Protein AF-A0A8J4TNP7-F1 (afdb_monomer_lite)

Secondary structure (DSSP, 8-state):
--HHHHHHHHHHHHHHHHTS-GGGPPPPP-TTS--EEEEEEEEE-TTS-EEEEEEEEETT-BHHHHHHHHHHHH-GGGTTTSTT---B--B-TTT--B-S--B-TTT---B-

Sequence (112 aa):
MKPADNYNLLQRIREWNATRLDLFKISEPNKRNEFHGVVRFFFQGDDMKYQAKCLRISNTSTACQLVNTLVDKFHPDLKMLTAGRYALYEYSSSTGEHFNKPMKPEGDRTTI

Structure (mmCIF, N/CA/C/O backbone):
data_AF-A0A8J4TNP7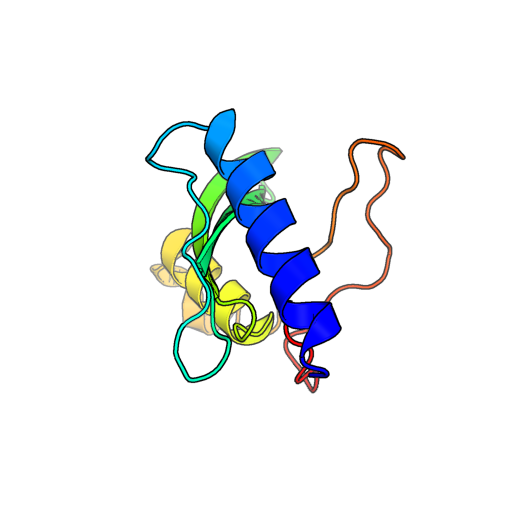-F1
#
_entry.id   AF-A0A8J4TNP7-F1
#
loop_
_atom_site.group_PDB
_atom_site.id
_atom_site.type_symbol
_atom_site.label_atom_id
_atom_site.label_alt_id
_atom_site.label_comp_id
_atom_site.label_asym_id
_atom_site.label_entity_id
_atom_site.label_seq_id
_atom_site.pdbx_PDB_ins_code
_atom_site.Cartn_x
_atom_site.Cartn_y
_atom_site.Cartn_z
_atom_site.occupancy
_atom_site.B_iso_or_equiv
_atom_site.auth_seq_id
_atom_site.auth_comp_id
_atom_site.auth_asym_id
_atom_site.auth_atom_id
_atom_site.pdbx_PDB_model_num
ATOM 1 N N . MET A 1 1 ? -6.442 5.653 21.277 1.00 52.84 1 MET A N 1
ATOM 2 C CA . MET A 1 1 ? -6.832 6.774 20.395 1.00 52.84 1 MET A CA 1
ATOM 3 C C . MET A 1 1 ? -7.992 7.497 21.056 1.00 52.84 1 MET A C 1
ATOM 5 O O . MET A 1 1 ? -8.877 6.810 21.559 1.00 52.84 1 MET A O 1
ATOM 9 N N . LYS A 1 2 ? -7.959 8.830 21.175 1.00 54.50 2 LYS A N 1
ATOM 10 C CA . LYS A 1 2 ? -9.064 9.565 21.810 1.00 54.50 2 LYS A CA 1
ATOM 11 C C . LYS A 1 2 ? -10.265 9.582 20.847 1.00 54.50 2 LYS A C 1
ATOM 13 O O . LYS A 1 2 ? -10.061 9.554 19.635 1.00 54.50 2 LYS A O 1
ATOM 18 N N . PRO A 1 3 ? -11.514 9.637 21.338 1.00 55.94 3 PRO A N 1
ATOM 19 C CA . PRO A 1 3 ? -12.708 9.597 20.484 1.00 55.94 3 PRO A CA 1
ATOM 20 C C . PRO A 1 3 ? -12.764 10.714 19.424 1.00 55.94 3 PRO A C 1
ATOM 22 O O . PRO A 1 3 ? -13.265 10.482 18.326 1.00 55.94 3 PRO A O 1
ATOM 25 N N . ALA A 1 4 ? -12.189 11.890 19.700 1.00 59.59 4 ALA A N 1
ATOM 26 C CA . ALA A 1 4 ? -12.089 12.991 18.735 1.00 59.59 4 ALA A CA 1
ATOM 27 C C . ALA A 1 4 ? -11.155 12.679 17.545 1.00 59.59 4 ALA A C 1
ATOM 29 O O . ALA A 1 4 ? -11.432 13.090 16.417 1.00 59.59 4 ALA A O 1
ATOM 30 N N . ASP A 1 5 ? -10.095 11.896 17.769 1.00 66.06 5 ASP A N 1
ATOM 31 C CA . ASP A 1 5 ? -9.136 11.518 16.724 1.00 66.06 5 ASP A CA 1
ATOM 32 C C . ASP A 1 5 ? -9.792 10.584 15.688 1.00 66.06 5 ASP A C 1
ATOM 34 O O . ASP A 1 5 ? -9.460 10.618 14.503 1.00 66.06 5 ASP A O 1
ATOM 38 N N . ASN A 1 6 ? -10.763 9.769 16.121 1.00 71.62 6 ASN A N 1
ATOM 39 C CA . ASN A 1 6 ? -11.482 8.832 15.255 1.00 71.62 6 ASN A CA 1
ATOM 40 C C . ASN A 1 6 ? -12.440 9.542 14.288 1.00 71.62 6 ASN A C 1
ATOM 42 O O . ASN A 1 6 ? -12.536 9.169 13.120 1.00 71.62 6 ASN A O 1
ATOM 46 N N . TYR A 1 7 ? -13.114 10.601 14.746 1.00 74.12 7 TYR A N 1
ATOM 47 C CA . TYR A 1 7 ? -13.984 11.401 13.881 1.00 74.12 7 TYR A CA 1
ATOM 48 C C . TYR A 1 7 ? -13.180 12.098 12.774 1.00 74.12 7 TYR A C 1
ATOM 50 O O . TYR A 1 7 ? -13.564 12.058 11.606 1.00 74.12 7 TYR A O 1
ATOM 58 N N . ASN A 1 8 ? -12.020 12.662 13.128 1.00 87.19 8 ASN A N 1
ATOM 59 C CA . ASN A 1 8 ? -11.124 13.301 12.166 1.00 87.19 8 ASN A CA 1
ATOM 60 C C . ASN A 1 8 ? -10.607 12.301 11.112 1.00 87.19 8 ASN A C 1
ATOM 62 O O . ASN A 1 8 ? -10.621 12.600 9.918 1.00 87.19 8 ASN A O 1
ATOM 66 N N . LEU A 1 9 ? -10.223 11.089 11.533 1.00 87.50 9 LEU A N 1
ATOM 67 C CA . LEU A 1 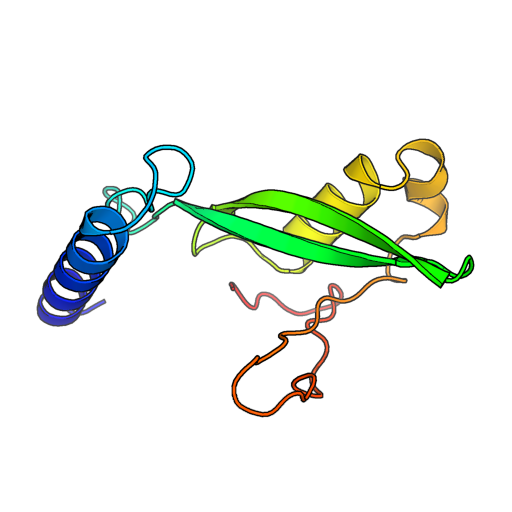9 ? -9.793 10.021 10.625 1.00 87.50 9 LEU A CA 1
ATOM 68 C C . LEU A 1 9 ? -10.903 9.609 9.646 1.00 87.50 9 LEU A C 1
ATOM 70 O O . LEU A 1 9 ? -10.664 9.545 8.441 1.00 87.50 9 LEU A O 1
ATOM 74 N N . LEU A 1 10 ? -12.115 9.349 10.144 1.00 90.50 10 LEU A N 1
ATOM 75 C CA . LEU A 1 10 ? -13.254 8.952 9.310 1.00 90.50 10 LEU A CA 1
ATOM 76 C C . LEU A 1 10 ? -13.599 10.019 8.272 1.00 90.50 10 LEU A C 1
ATOM 78 O O . LEU A 1 10 ? -13.832 9.693 7.107 1.00 90.50 10 LEU A O 1
ATOM 82 N N . GLN A 1 11 ? -13.599 11.289 8.677 1.00 92.19 11 GLN A N 1
ATOM 83 C CA . GLN A 1 11 ? -13.841 12.400 7.765 1.00 92.19 11 GLN A CA 1
ATOM 84 C C . GLN A 1 11 ? -12.780 12.445 6.657 1.00 92.19 11 GLN A C 1
ATOM 86 O O . GLN A 1 11 ? -13.135 12.465 5.479 1.00 92.19 11 GLN A O 1
ATOM 91 N N . ARG A 1 12 ? -11.493 12.343 7.010 1.00 91.44 12 ARG A N 1
ATOM 92 C CA . ARG A 1 12 ? -10.391 12.301 6.034 1.00 91.44 12 ARG A CA 1
ATOM 93 C C . ARG A 1 12 ? -10.503 11.125 5.067 1.00 91.44 12 ARG A C 1
ATOM 95 O O . ARG A 1 12 ? -10.274 11.293 3.874 1.00 91.44 12 ARG A O 1
ATOM 102 N N . ILE A 1 13 ? -10.873 9.940 5.557 1.00 93.12 13 ILE A N 1
ATOM 103 C CA . ILE A 1 13 ? -11.084 8.755 4.710 1.00 93.12 13 ILE A CA 1
ATOM 104 C C . ILE A 1 13 ? -12.229 8.997 3.722 1.00 93.12 13 ILE A C 1
ATOM 106 O O . ILE A 1 13 ? -12.104 8.654 2.546 1.00 93.12 13 ILE A O 1
ATOM 110 N N . ARG A 1 14 ? -13.334 9.608 4.163 1.00 92.94 14 ARG A N 1
ATOM 111 C CA . ARG A 1 14 ? -14.476 9.922 3.292 1.00 92.94 14 ARG A CA 1
ATOM 112 C C . ARG A 1 14 ? -14.122 10.959 2.235 1.00 92.94 14 ARG A C 1
ATOM 114 O O . ARG A 1 14 ? -14.402 10.732 1.062 1.00 92.94 14 ARG A O 1
ATOM 121 N N . GLU A 1 15 ? -13.471 12.046 2.634 1.00 93.50 15 GLU A N 1
ATOM 122 C CA . GLU A 1 15 ? -12.989 13.091 1.724 1.00 93.50 15 GLU A CA 1
ATOM 123 C C . GLU A 1 15 ? -11.992 12.531 0.707 1.00 93.50 15 GLU A C 1
ATOM 125 O O . GLU A 1 15 ? -12.075 12.841 -0.483 1.00 93.50 15 GLU A O 1
ATOM 130 N N . TRP A 1 16 ? -11.091 11.644 1.146 1.00 91.12 16 TRP A N 1
ATOM 131 C CA . TRP A 1 16 ? -10.217 10.914 0.239 1.00 91.12 16 TRP A CA 1
ATOM 132 C C . TRP A 1 16 ? -11.056 10.108 -0.756 1.00 91.12 16 TRP A C 1
ATOM 134 O O . TRP A 1 16 ? -11.037 10.381 -1.954 1.00 91.12 16 TRP A O 1
ATOM 144 N N . ASN A 1 17 ? -11.864 9.170 -0.271 1.00 93.81 17 ASN A N 1
ATOM 145 C CA . ASN A 1 17 ? -12.638 8.252 -1.103 1.00 93.81 17 ASN A CA 1
ATOM 146 C C . ASN A 1 17 ? -13.619 8.939 -2.065 1.00 93.81 17 ASN A C 1
ATOM 148 O O . ASN A 1 17 ? -13.926 8.357 -3.102 1.00 93.81 17 ASN A O 1
ATOM 152 N N . ALA A 1 18 ? -14.091 10.151 -1.759 1.00 94.25 18 ALA A N 1
ATOM 153 C CA . ALA A 1 18 ? -15.025 10.896 -2.600 1.00 94.25 18 ALA A CA 1
ATOM 154 C C . ALA A 1 18 ? -14.460 11.250 -3.986 1.00 94.25 18 ALA A C 1
ATOM 156 O O . ALA A 1 18 ? -15.229 11.388 -4.933 1.00 94.25 18 ALA A O 1
ATOM 157 N N . THR A 1 19 ? -13.136 11.379 -4.129 1.00 90.06 19 THR A N 1
ATOM 158 C CA . THR A 1 19 ? -12.510 11.770 -5.408 1.00 90.06 19 THR A CA 1
ATOM 159 C C . THR A 1 19 ? -11.618 10.680 -6.014 1.00 90.06 19 THR A C 1
ATOM 161 O O . THR A 1 19 ? -10.828 10.969 -6.915 1.00 90.06 19 THR A O 1
ATOM 164 N N . ARG A 1 20 ? -11.662 9.442 -5.499 1.00 87.94 20 ARG A N 1
ATOM 165 C CA . ARG A 1 20 ? -10.816 8.332 -5.974 1.00 87.94 20 ARG A CA 1
ATOM 166 C C . ARG A 1 20 ? -11.673 7.182 -6.489 1.00 87.94 20 ARG A C 1
ATOM 168 O O . ARG A 1 20 ? -12.790 6.968 -6.031 1.00 87.94 20 ARG A O 1
ATOM 175 N N . LEU A 1 21 ? -11.117 6.433 -7.440 1.00 88.69 21 LEU A N 1
ATOM 176 C CA . LEU A 1 21 ? -11.745 5.225 -7.974 1.00 88.69 21 LEU A CA 1
ATOM 177 C C . LEU A 1 21 ? -11.993 4.208 -6.856 1.00 88.69 21 LEU A C 1
ATOM 179 O O . LEU A 1 21 ? -11.178 4.084 -5.939 1.00 88.69 21 LEU A O 1
ATOM 183 N N . ASP A 1 22 ? -13.058 3.417 -6.993 1.00 86.12 22 ASP A N 1
ATOM 184 C CA . ASP A 1 22 ? -13.440 2.386 -6.019 1.00 86.12 22 ASP A CA 1
ATOM 185 C C . ASP A 1 22 ? -12.294 1.429 -5.675 1.00 86.12 22 ASP A C 1
ATOM 187 O O . ASP A 1 22 ? -12.106 1.064 -4.515 1.00 86.12 22 ASP A O 1
ATOM 191 N N . LEU A 1 23 ? -11.464 1.101 -6.670 1.00 88.31 23 LEU A N 1
ATOM 192 C CA . LEU A 1 23 ? -10.291 0.241 -6.516 1.00 88.31 23 LEU A CA 1
ATOM 193 C C . LEU A 1 23 ? -9.264 0.779 -5.497 1.00 88.31 23 LEU A C 1
ATOM 195 O O . LEU A 1 23 ? -8.548 -0.003 -4.873 1.00 88.31 23 LEU A O 1
ATOM 199 N N . PHE A 1 24 ? -9.192 2.100 -5.313 1.00 89.69 24 PHE A N 1
ATOM 200 C CA . PHE A 1 24 ? -8.232 2.772 -4.429 1.00 89.69 24 PHE A CA 1
ATOM 201 C C . PHE A 1 24 ? -8.861 3.297 -3.135 1.00 89.69 24 PHE A C 1
ATOM 203 O O . PHE A 1 24 ? -8.202 4.021 -2.385 1.00 89.69 24 PHE A O 1
ATOM 210 N N . LYS A 1 25 ? -10.116 2.931 -2.847 1.00 91.94 25 LYS A N 1
ATOM 211 C CA . LYS A 1 25 ? -10.788 3.352 -1.616 1.00 91.94 25 LYS A CA 1
ATOM 212 C C . LYS A 1 25 ? -10.088 2.804 -0.376 1.00 91.94 25 LYS A C 1
ATOM 214 O O . LYS A 1 25 ? -9.773 1.611 -0.280 1.00 91.94 25 LYS A O 1
ATOM 219 N N . ILE A 1 26 ? -9.894 3.676 0.604 1.00 94.88 26 ILE A N 1
ATOM 220 C CA . ILE A 1 26 ? -9.467 3.309 1.952 1.00 94.88 26 ILE A CA 1
ATOM 221 C C . ILE A 1 26 ? -10.694 2.764 2.692 1.00 94.88 26 ILE A C 1
ATOM 223 O O . ILE A 1 26 ? -11.772 3.350 2.611 1.00 94.88 26 ILE A O 1
ATOM 227 N N . SER A 1 27 ? -10.571 1.618 3.364 1.00 94.50 27 SER A N 1
ATOM 228 C CA . SER A 1 27 ? -11.689 1.074 4.144 1.00 94.50 27 SER A CA 1
ATOM 229 C C . SER A 1 27 ? -11.943 1.933 5.379 1.00 94.50 27 SER A C 1
ATOM 231 O O . SER A 1 27 ? -11.016 2.532 5.917 1.00 94.50 27 SER A O 1
ATOM 233 N N . GLU A 1 28 ? -13.174 1.952 5.882 1.00 92.00 28 GLU A N 1
ATOM 234 C CA . GLU A 1 28 ? -13.406 2.506 7.216 1.00 92.00 28 GLU A CA 1
ATOM 235 C C . GLU A 1 28 ? -12.678 1.648 8.280 1.00 92.00 28 GLU A C 1
ATOM 237 O O . GLU A 1 28 ? -12.481 0.442 8.061 1.00 92.00 28 GLU A O 1
ATOM 242 N N . PRO A 1 29 ? -12.236 2.242 9.405 1.00 92.06 29 PRO A N 1
ATOM 243 C CA . PRO A 1 29 ? -11.620 1.500 10.497 1.00 92.06 29 PRO A CA 1
ATOM 244 C C . PRO A 1 29 ? -12.587 0.478 11.102 1.00 92.06 29 PRO A C 1
ATOM 246 O O . PRO A 1 29 ? -13.754 0.772 11.360 1.00 92.06 29 PRO A O 1
ATOM 249 N N . ASN A 1 30 ? -12.097 -0.732 11.360 1.00 89.50 30 ASN A N 1
ATOM 250 C CA . ASN A 1 30 ? -12.861 -1.779 12.035 1.00 89.50 30 ASN A CA 1
ATOM 251 C C . ASN A 1 30 ? -12.896 -1.566 13.569 1.00 89.50 30 ASN A C 1
ATOM 253 O O . ASN A 1 30 ? -12.367 -0.592 14.101 1.00 89.50 30 ASN A O 1
ATOM 257 N N . LYS A 1 31 ? -13.464 -2.521 14.322 1.00 87.62 31 LYS A N 1
ATOM 258 C CA . LYS A 1 31 ? -13.535 -2.464 15.801 1.00 87.62 31 LYS A CA 1
ATOM 259 C C . LYS A 1 31 ? -12.169 -2.377 16.502 1.00 87.62 31 LYS A C 1
ATOM 261 O O . LYS A 1 31 ? -12.106 -1.950 17.649 1.00 87.62 31 LYS A O 1
ATOM 266 N N . ARG A 1 32 ? -11.090 -2.794 15.835 1.00 86.69 32 ARG A N 1
ATOM 267 C CA . ARG A 1 32 ? -9.699 -2.716 16.312 1.00 86.69 32 ARG A CA 1
ATOM 268 C C . ARG A 1 32 ? -8.994 -1.443 15.830 1.00 86.69 32 ARG A C 1
ATOM 270 O O . ARG A 1 32 ? -7.795 -1.310 16.042 1.00 86.69 32 ARG A O 1
ATOM 277 N N . ASN A 1 33 ? -9.729 -0.519 15.203 1.00 87.50 33 ASN A N 1
ATOM 278 C CA . ASN A 1 33 ? -9.205 0.685 14.565 1.00 87.50 33 ASN A CA 1
ATOM 279 C C . ASN A 1 33 ? -8.211 0.382 13.425 1.00 87.50 33 ASN A C 1
ATOM 281 O O . ASN A 1 33 ? -7.304 1.169 13.161 1.00 87.50 33 ASN A O 1
ATOM 285 N N . GLU A 1 34 ? -8.380 -0.770 12.766 1.00 91.06 34 GLU A N 1
ATOM 286 C CA . GLU A 1 34 ? -7.615 -1.137 11.574 1.00 91.06 34 GLU A CA 1
ATOM 287 C C . GLU A 1 34 ? -8.376 -0.745 10.310 1.00 91.06 34 GLU A C 1
ATOM 289 O O . GLU A 1 34 ? -9.541 -1.116 10.133 1.00 91.06 34 GLU A O 1
ATOM 294 N N . PHE A 1 35 ? -7.701 -0.042 9.410 1.00 93.44 35 PHE A N 1
ATOM 295 C CA . PHE A 1 35 ? -8.186 0.319 8.086 1.00 93.44 35 PHE A CA 1
ATOM 296 C C . PHE A 1 35 ? -7.167 -0.084 7.025 1.00 93.44 35 PHE A C 1
ATOM 298 O O . PHE A 1 35 ? -5.970 -0.177 7.287 1.00 93.44 35 PHE A O 1
ATOM 305 N N . HIS A 1 36 ? -7.653 -0.316 5.807 1.00 95.00 36 HIS A N 1
ATOM 306 C CA . HIS A 1 36 ? -6.835 -0.788 4.700 1.00 95.00 36 HIS A CA 1
ATOM 307 C C . HIS A 1 36 ? -6.854 0.204 3.548 1.00 95.00 36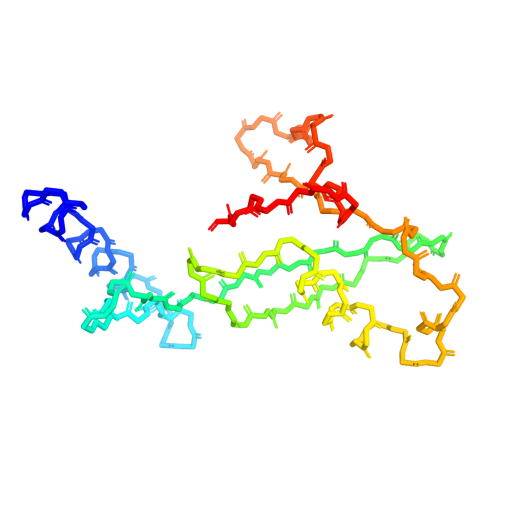 HIS A C 1
ATOM 309 O O . HIS A 1 36 ? -7.924 0.648 3.134 1.00 95.00 36 HIS A O 1
ATOM 315 N N . GLY A 1 37 ? -5.689 0.488 2.981 1.00 94.25 37 GLY A N 1
ATOM 316 C CA . GLY A 1 37 ? -5.517 1.323 1.794 1.00 94.25 37 GLY A CA 1
ATOM 317 C C . GLY A 1 37 ? -4.704 0.605 0.724 1.00 94.25 37 GLY A C 1
ATOM 318 O O . GLY A 1 37 ? -4.109 -0.438 0.983 1.00 94.25 37 GLY A O 1
ATOM 319 N N . VAL A 1 38 ? -4.687 1.151 -0.492 1.00 93.38 38 VAL A N 1
ATOM 320 C CA . VAL A 1 38 ? -3.798 0.675 -1.559 1.00 93.38 38 VAL A CA 1
ATOM 321 C C . VAL A 1 38 ? -2.621 1.630 -1.675 1.00 93.38 38 VAL A C 1
ATOM 323 O O . VAL A 1 38 ? -2.819 2.822 -1.888 1.00 93.38 38 VAL A O 1
ATOM 326 N N . VAL A 1 39 ? -1.407 1.096 -1.581 1.00 91.38 39 VAL A N 1
ATOM 327 C CA . VAL A 1 39 ? -0.165 1.849 -1.771 1.00 91.38 39 VAL A CA 1
ATOM 328 C C . VAL A 1 39 ? 0.576 1.295 -2.975 1.00 91.38 39 VAL A C 1
ATOM 330 O O . VAL A 1 39 ? 0.639 0.080 -3.183 1.00 91.38 39 VAL A O 1
ATOM 333 N N . ARG A 1 40 ? 1.117 2.199 -3.794 1.00 90.88 40 ARG A N 1
ATOM 334 C CA . ARG A 1 40 ? 1.947 1.861 -4.947 1.00 90.88 40 ARG A CA 1
ATOM 335 C C . ARG A 1 40 ? 3.415 1.918 -4.539 1.00 90.88 40 ARG A C 1
ATOM 337 O O . ARG A 1 40 ? 3.906 2.972 -4.155 1.00 90.88 40 ARG A O 1
ATOM 344 N N . PHE A 1 41 ? 4.095 0.790 -4.673 1.00 90.25 41 PHE A N 1
ATOM 345 C CA . PHE A 1 41 ? 5.526 0.646 -4.450 1.00 90.25 41 PHE A CA 1
ATOM 346 C C . PHE A 1 41 ? 6.254 0.666 -5.782 1.00 90.25 41 PHE A C 1
ATOM 348 O O . PHE A 1 41 ? 5.794 0.049 -6.746 1.00 90.25 41 PHE A O 1
ATOM 355 N N . PHE A 1 42 ? 7.393 1.344 -5.809 1.00 88.25 42 PHE A N 1
ATOM 356 C CA . PHE A 1 42 ? 8.289 1.393 -6.953 1.00 88.25 42 PHE A CA 1
ATOM 357 C C . PHE A 1 42 ? 9.586 0.684 -6.587 1.00 88.25 42 PHE A C 1
ATOM 359 O O . PHE A 1 42 ? 10.137 0.906 -5.511 1.00 88.25 42 PHE A O 1
ATOM 366 N N . PHE A 1 43 ? 10.052 -0.175 -7.481 1.00 85.94 43 PHE A N 1
ATOM 367 C CA . PHE A 1 43 ? 11.325 -0.864 -7.373 1.00 85.94 43 PHE A CA 1
ATOM 368 C C . PHE A 1 43 ? 12.177 -0.503 -8.586 1.00 85.94 43 PHE A C 1
ATOM 370 O O . PHE A 1 43 ? 11.715 -0.643 -9.720 1.00 85.94 43 PHE A O 1
ATOM 377 N N . GLN A 1 44 ? 13.395 -0.030 -8.335 1.00 81.62 44 GLN A N 1
ATOM 378 C CA . GLN A 1 44 ? 14.405 0.195 -9.360 1.00 81.62 44 GLN A CA 1
ATOM 379 C C . GLN A 1 44 ? 15.396 -0.964 -9.298 1.00 81.62 44 GLN A C 1
ATOM 381 O O . GLN A 1 44 ? 16.103 -1.114 -8.303 1.00 81.62 44 GLN A O 1
ATOM 386 N N . GLY A 1 45 ? 15.389 -1.802 -10.333 1.00 76.75 45 GLY A N 1
ATOM 387 C CA . GLY A 1 45 ? 16.351 -2.890 -10.469 1.00 76.75 45 GLY A CA 1
ATOM 388 C C . GLY A 1 45 ? 17.683 -2.414 -11.047 1.00 76.75 45 GLY A C 1
ATOM 389 O O . GLY A 1 45 ? 17.779 -1.322 -11.613 1.00 76.75 45 GLY A O 1
ATOM 390 N N . ASP A 1 46 ? 18.694 -3.279 -10.962 1.00 73.62 46 ASP A N 1
ATOM 391 C CA . ASP A 1 46 ? 20.037 -3.035 -11.515 1.00 73.62 46 ASP A CA 1
ATOM 392 C C . ASP A 1 46 ? 20.032 -2.865 -13.047 1.00 73.62 46 ASP A C 1
ATOM 394 O O . ASP A 1 46 ? 20.960 -2.308 -13.627 1.00 73.62 46 ASP A O 1
ATOM 398 N N . ASP A 1 47 ? 18.967 -3.311 -13.718 1.00 77.00 47 ASP A N 1
ATOM 399 C CA . ASP A 1 47 ? 18.764 -3.182 -15.162 1.00 77.00 47 ASP A CA 1
ATOM 400 C C . ASP A 1 47 ? 18.184 -1.820 -15.589 1.00 77.00 47 ASP A C 1
ATOM 402 O O . ASP A 1 47 ? 17.737 -1.671 -16.728 1.00 77.00 47 ASP A O 1
ATOM 406 N N . MET A 1 48 ? 18.169 -0.833 -14.683 1.00 72.44 48 MET A N 1
ATOM 407 C CA . MET A 1 48 ? 17.589 0.504 -14.873 1.00 72.44 48 MET A CA 1
ATOM 408 C C . MET A 1 48 ? 16.086 0.501 -15.190 1.00 72.44 48 MET A C 1
ATOM 410 O O . MET A 1 48 ? 15.531 1.535 -15.574 1.00 72.44 48 MET A O 1
ATOM 414 N N . LYS A 1 49 ? 15.389 -0.630 -15.006 1.00 80.06 49 LYS A N 1
ATOM 415 C CA . LYS A 1 49 ? 13.936 -0.689 -15.161 1.00 80.06 49 LYS A CA 1
ATOM 416 C C . LYS A 1 49 ? 13.241 -0.397 -13.842 1.00 80.06 49 LYS A C 1
ATOM 418 O O . LYS A 1 49 ? 13.601 -0.904 -12.779 1.00 80.06 49 LYS A O 1
ATOM 423 N N . TYR A 1 50 ? 12.169 0.378 -13.952 1.00 83.12 50 TYR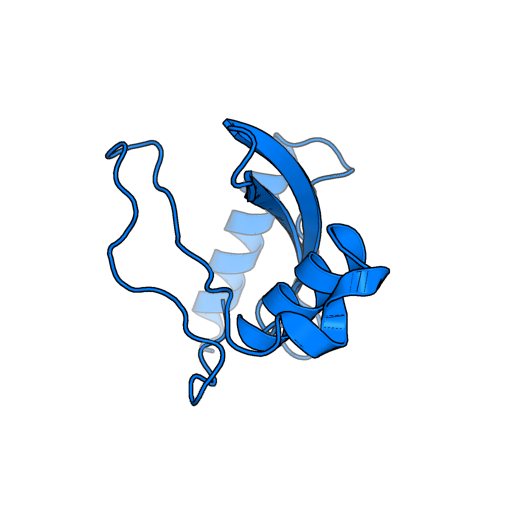 A N 1
ATOM 424 C CA . TYR A 1 50 ? 11.241 0.612 -12.860 1.00 83.12 50 TYR A CA 1
ATOM 425 C C . TYR A 1 50 ? 10.082 -0.366 -12.955 1.00 83.12 50 TYR A C 1
ATOM 427 O O . TYR A 1 50 ? 9.399 -0.452 -13.976 1.00 83.12 50 TYR A O 1
ATOM 435 N N . GLN A 1 51 ? 9.829 -1.075 -11.864 1.00 87.06 51 GLN A N 1
ATOM 436 C CA . GLN A 1 51 ? 8.634 -1.885 -11.715 1.00 87.06 51 GLN A CA 1
ATOM 437 C C . GLN A 1 51 ? 7.760 -1.294 -10.613 1.00 87.06 51 GLN A C 1
ATOM 439 O O . GLN A 1 51 ? 8.246 -0.932 -9.543 1.00 87.06 51 GLN A O 1
ATOM 444 N N . ALA A 1 52 ? 6.455 -1.207 -10.864 1.00 89.94 52 ALA A N 1
ATOM 445 C CA . ALA A 1 52 ? 5.494 -0.717 -9.887 1.00 89.94 52 ALA A CA 1
ATOM 446 C C . ALA A 1 52 ? 4.531 -1.833 -9.481 1.00 89.94 52 ALA A C 1
ATOM 448 O O . ALA A 1 52 ? 3.981 -2.528 -10.336 1.00 89.94 52 ALA A O 1
ATOM 449 N N . LYS A 1 53 ? 4.289 -1.989 -8.177 1.00 89.50 53 LYS A N 1
ATOM 450 C CA . LYS A 1 53 ? 3.268 -2.906 -7.655 1.00 89.50 53 LYS A CA 1
ATOM 451 C C . LYS A 1 53 ? 2.396 -2.204 -6.632 1.00 89.50 53 LYS A C 1
ATOM 453 O O . LYS A 1 53 ? 2.884 -1.530 -5.732 1.00 89.50 53 LYS A O 1
ATOM 458 N N . CYS A 1 54 ? 1.090 -2.387 -6.770 1.00 91.81 54 CYS A N 1
ATOM 459 C CA . CYS A 1 54 ? 0.123 -1.933 -5.784 1.00 91.81 54 CYS A CA 1
ATOM 460 C C . CYS A 1 54 ? -0.112 -3.046 -4.760 1.00 91.81 54 CYS A C 1
ATOM 462 O O . CYS A 1 54 ? -0.400 -4.183 -5.142 1.00 91.81 54 CYS A O 1
ATOM 464 N N . LEU A 1 55 ? -0.021 -2.720 -3.474 1.00 93.00 55 LEU A N 1
ATOM 465 C CA . LEU A 1 55 ? -0.411 -3.608 -2.383 1.00 93.00 55 LEU A CA 1
ATOM 466 C C . LEU A 1 55 ? -1.549 -2.986 -1.594 1.00 93.00 55 LEU A C 1
ATOM 468 O O . LEU A 1 55 ? -1.538 -1.786 -1.321 1.00 93.00 55 LEU A O 1
ATOM 472 N N . ARG A 1 56 ? -2.509 -3.821 -1.196 1.00 93.81 56 ARG A N 1
ATOM 473 C CA . ARG A 1 56 ? -3.466 -3.453 -0.160 1.00 93.81 56 ARG A CA 1
ATOM 474 C C . ARG A 1 56 ? -2.841 -3.748 1.197 1.00 93.81 56 ARG A C 1
ATOM 476 O O . ARG A 1 56 ? -2.455 -4.886 1.446 1.00 93.81 56 ARG A O 1
ATOM 483 N N . ILE A 1 57 ? -2.715 -2.724 2.030 1.00 94.00 57 ILE A N 1
ATOM 484 C CA . ILE A 1 57 ? -1.993 -2.770 3.305 1.00 94.00 57 ILE A CA 1
ATOM 485 C C . ILE A 1 57 ? -2.876 -2.224 4.422 1.00 94.00 57 ILE A C 1
ATOM 487 O O . ILE A 1 57 ? -3.791 -1.444 4.151 1.00 94.00 57 ILE A O 1
ATOM 491 N N . SER A 1 58 ? -2.608 -2.642 5.656 1.00 93.88 58 SER A N 1
ATOM 492 C CA . SER A 1 58 ? -3.254 -2.114 6.859 1.00 93.88 58 SER A CA 1
ATOM 493 C C . SER A 1 58 ? -2.414 -0.981 7.447 1.00 93.88 58 SER A C 1
ATOM 495 O O . SER A 1 58 ? -1.191 -1.001 7.322 1.00 93.88 58 SER A O 1
ATOM 497 N N . ASN A 1 59 ? -3.038 -0.073 8.195 1.00 89.81 59 ASN A N 1
ATOM 498 C CA . ASN A 1 59 ? -2.334 0.851 9.097 1.00 89.81 59 ASN A CA 1
ATOM 499 C C . ASN A 1 59 ? -1.659 0.154 10.293 1.00 89.81 59 ASN A C 1
ATOM 501 O O . ASN A 1 59 ? -1.234 0.823 11.225 1.00 89.81 59 ASN A O 1
ATOM 505 N N . THR A 1 60 ? -1.680 -1.181 10.338 1.00 89.69 60 THR A N 1
ATOM 506 C CA . THR A 1 60 ? -0.946 -2.039 11.281 1.00 89.69 60 THR A CA 1
ATOM 507 C C . THR A 1 60 ? 0.118 -2.896 10.592 1.00 89.69 60 THR A C 1
ATOM 509 O O . THR A 1 60 ? 0.817 -3.659 11.258 1.00 89.69 60 THR A O 1
ATOM 512 N N . SER A 1 61 ? 0.259 -2.788 9.265 1.00 89.31 61 SER A N 1
ATOM 513 C CA . SER A 1 61 ? 1.290 -3.501 8.514 1.00 89.31 61 SER A CA 1
ATOM 514 C C . SER A 1 61 ? 2.679 -2.974 8.874 1.00 89.31 61 SER A C 1
ATOM 516 O O . SER A 1 61 ? 2.864 -1.783 9.099 1.00 89.31 61 SER A O 1
ATOM 518 N N . THR A 1 62 ? 3.674 -3.857 8.923 1.00 87.19 62 THR A N 1
ATOM 519 C CA . THR A 1 62 ? 5.065 -3.452 9.181 1.00 87.19 62 THR A CA 1
ATOM 520 C C . THR A 1 62 ? 5.864 -3.377 7.889 1.00 87.19 62 THR A C 1
ATOM 522 O O . THR A 1 62 ? 5.596 -4.112 6.933 1.00 87.19 62 THR A O 1
ATOM 525 N N . ALA A 1 63 ? 6.908 -2.545 7.873 1.00 85.69 63 ALA A N 1
ATOM 526 C CA . ALA A 1 63 ? 7.828 -2.475 6.738 1.00 85.69 63 ALA A CA 1
ATOM 527 C C . ALA A 1 63 ? 8.412 -3.856 6.385 1.00 85.69 63 ALA A C 1
ATOM 529 O O . ALA A 1 63 ? 8.475 -4.218 5.214 1.00 85.69 63 ALA A O 1
ATOM 530 N N . CYS A 1 64 ? 8.743 -4.676 7.389 1.00 83.62 64 CYS A N 1
ATOM 531 C CA . CYS A 1 64 ? 9.234 -6.041 7.186 1.00 83.62 64 CYS A CA 1
ATOM 532 C C . CYS A 1 64 ? 8.215 -6.937 6.454 1.00 83.62 64 CYS A C 1
ATOM 534 O O . CYS A 1 64 ? 8.562 -7.605 5.478 1.00 83.62 64 CYS A O 1
ATOM 536 N N . GLN A 1 65 ? 6.939 -6.913 6.863 1.00 87.31 65 GLN A N 1
ATOM 537 C CA . GLN A 1 65 ? 5.876 -7.668 6.181 1.00 87.31 65 GLN A CA 1
ATOM 538 C C . GLN A 1 65 ? 5.718 -7.234 4.721 1.00 87.31 65 GLN A C 1
ATOM 540 O O . GLN A 1 65 ? 5.561 -8.076 3.831 1.00 87.31 65 GLN A O 1
ATOM 545 N N . LEU A 1 66 ? 5.779 -5.926 4.468 1.00 89.38 66 LEU A N 1
ATOM 546 C CA . LEU A 1 66 ? 5.657 -5.385 3.122 1.00 89.38 66 LEU A CA 1
ATOM 547 C C . LEU A 1 66 ? 6.847 -5.731 2.240 1.00 89.38 66 LEU A C 1
ATOM 549 O O . LEU A 1 66 ? 6.634 -6.181 1.119 1.00 89.38 66 LEU A O 1
ATOM 553 N N . VAL A 1 67 ? 8.076 -5.575 2.739 1.00 87.31 67 VAL A N 1
ATOM 554 C CA . VAL A 1 67 ? 9.293 -5.950 2.009 1.00 87.31 67 VAL A CA 1
ATOM 555 C C . VAL A 1 67 ? 9.222 -7.418 1.605 1.00 87.31 67 VAL A C 1
ATOM 557 O O . VAL A 1 67 ? 9.363 -7.718 0.424 1.00 87.31 67 VAL A O 1
ATOM 560 N N . ASN A 1 68 ? 8.897 -8.320 2.533 1.00 85.62 68 ASN A N 1
ATOM 561 C CA . ASN A 1 68 ? 8.768 -9.748 2.224 1.00 85.62 68 ASN A CA 1
ATOM 562 C C . ASN A 1 68 ? 7.702 -10.013 1.148 1.00 85.62 68 ASN A C 1
ATOM 564 O O . ASN A 1 68 ? 7.938 -10.770 0.209 1.00 85.62 68 ASN A O 1
ATOM 568 N N . THR A 1 69 ? 6.553 -9.337 1.235 1.00 89.38 69 THR A N 1
ATOM 569 C CA . THR A 1 69 ? 5.476 -9.463 0.240 1.00 89.38 69 THR A CA 1
ATOM 570 C C . THR A 1 69 ? 5.887 -8.920 -1.134 1.00 89.38 69 THR A C 1
ATOM 572 O O . THR A 1 69 ? 5.507 -9.474 -2.166 1.00 89.38 69 THR A O 1
ATOM 575 N N . LEU A 1 70 ? 6.639 -7.817 -1.174 1.00 88.75 70 LEU A N 1
ATOM 576 C CA . LEU A 1 70 ? 7.129 -7.215 -2.413 1.00 88.75 70 LEU A CA 1
ATOM 577 C C . LEU A 1 70 ? 8.200 -8.094 -3.057 1.00 88.75 70 LEU A C 1
ATOM 579 O O . LEU A 1 70 ? 8.109 -8.335 -4.258 1.00 88.75 70 LEU A O 1
ATOM 583 N N . VAL A 1 71 ? 9.143 -8.626 -2.276 1.00 85.88 71 VAL A N 1
ATOM 584 C CA . VAL A 1 71 ? 10.155 -9.587 -2.744 1.00 85.88 71 VAL A CA 1
ATOM 585 C C . VAL A 1 71 ? 9.485 -10.795 -3.384 1.00 85.88 71 VAL A C 1
ATOM 587 O O . VAL A 1 71 ? 9.798 -11.110 -4.526 1.00 85.88 71 VAL A 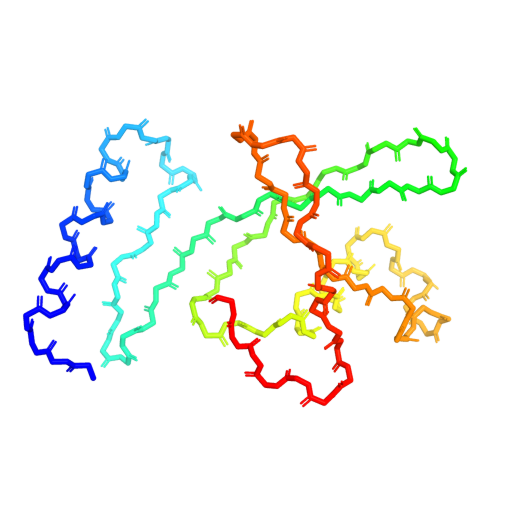O 1
ATOM 590 N N . ASP A 1 72 ? 8.487 -11.390 -2.725 1.00 84.56 72 ASP A N 1
ATOM 591 C CA . ASP A 1 72 ? 7.737 -12.526 -3.278 1.00 84.56 72 ASP A CA 1
ATOM 592 C C . ASP A 1 72 ? 7.054 -12.186 -4.613 1.00 84.56 72 ASP A C 1
ATOM 594 O O . ASP A 1 72 ? 6.934 -13.033 -5.496 1.00 84.56 72 ASP A O 1
ATOM 598 N N . LYS A 1 73 ? 6.603 -10.937 -4.788 1.00 84.31 73 LYS A N 1
ATOM 599 C CA . LYS A 1 73 ? 5.933 -10.504 -6.020 1.00 84.31 73 LYS A CA 1
ATOM 600 C C . LYS A 1 73 ? 6.882 -10.057 -7.128 1.00 84.31 73 LYS A C 1
ATOM 602 O O . LYS A 1 73 ? 6.466 -10.107 -8.287 1.00 84.31 73 LYS A O 1
ATOM 607 N N . PHE A 1 74 ? 8.054 -9.511 -6.809 1.00 80.00 74 PHE A N 1
ATOM 608 C CA . PHE A 1 74 ? 9.041 -9.051 -7.796 1.00 80.00 74 PHE A CA 1
ATOM 609 C C . PHE A 1 74 ? 10.010 -10.168 -8.193 1.00 80.00 74 PHE A C 1
ATOM 611 O O . PHE A 1 74 ? 10.343 -10.278 -9.368 1.00 80.00 74 PHE A O 1
ATOM 618 N N . HIS A 1 75 ? 10.416 -11.010 -7.241 1.00 79.88 75 HIS A N 1
ATOM 619 C CA . HIS A 1 75 ? 11.435 -12.042 -7.412 1.00 79.88 75 HIS A CA 1
ATOM 620 C C . HIS A 1 75 ? 11.100 -13.314 -6.605 1.00 79.88 75 HIS A C 1
ATOM 622 O O . HIS A 1 75 ? 11.805 -13.628 -5.641 1.00 79.88 75 HIS A O 1
ATOM 628 N N . PRO A 1 76 ? 10.053 -14.074 -6.987 1.00 75.38 76 PRO A N 1
ATOM 629 C CA . PRO A 1 76 ? 9.658 -15.291 -6.270 1.00 75.38 76 PRO A CA 1
ATOM 630 C C . PRO A 1 76 ? 10.810 -16.304 -6.133 1.00 75.38 76 PRO A C 1
ATOM 632 O O . PRO A 1 76 ? 10.940 -16.942 -5.091 1.00 75.38 76 PRO A O 1
ATOM 635 N N . ASP A 1 77 ? 11.699 -16.378 -7.129 1.00 72.88 77 ASP A N 1
ATOM 636 C CA . ASP A 1 77 ? 12.825 -17.322 -7.161 1.00 72.88 77 ASP A CA 1
ATOM 637 C C . ASP A 1 77 ? 14.040 -16.885 -6.319 1.00 72.88 77 ASP A C 1
ATOM 639 O O . ASP A 1 77 ? 14.903 -17.702 -6.003 1.00 72.88 77 ASP A O 1
ATOM 643 N N . LEU A 1 78 ? 14.138 -15.603 -5.934 1.00 66.06 78 LEU A N 1
ATOM 644 C CA . LEU A 1 78 ? 15.316 -15.047 -5.242 1.00 66.06 78 LEU A CA 1
ATOM 645 C C . LEU A 1 78 ? 15.088 -14.803 -3.745 1.00 66.06 78 LEU A C 1
ATOM 647 O O . LEU A 1 78 ? 15.987 -14.310 -3.059 1.00 66.06 78 LEU A O 1
ATOM 651 N N . LYS A 1 79 ? 13.922 -15.192 -3.216 1.00 66.69 79 LYS A N 1
ATOM 652 C CA . LYS A 1 79 ? 13.493 -14.929 -1.834 1.00 66.69 79 LYS A CA 1
ATOM 653 C C . LYS A 1 79 ? 14.564 -15.250 -0.785 1.00 66.69 79 LYS A C 1
ATOM 655 O O . LYS A 1 79 ? 14.834 -14.425 0.087 1.00 66.69 79 LYS A O 1
ATOM 660 N N . MET A 1 80 ? 15.206 -16.418 -0.889 1.00 61.62 80 MET A N 1
ATOM 661 C CA . MET A 1 80 ? 16.234 -16.871 0.062 1.00 61.62 80 MET A CA 1
ATOM 662 C C . MET A 1 80 ? 17.543 -16.083 -0.032 1.00 61.62 80 MET A C 1
ATOM 664 O O . MET A 1 80 ? 18.252 -15.951 0.961 1.00 61.62 80 MET A O 1
ATOM 668 N N . LEU A 1 81 ? 17.868 -15.546 -1.208 1.00 59.69 81 LEU A N 1
ATOM 669 C CA . LEU A 1 81 ? 19.100 -14.791 -1.426 1.00 59.69 81 LEU A CA 1
ATOM 670 C C . LEU A 1 81 ? 18.954 -13.343 -0.958 1.00 59.69 81 LEU A C 1
ATOM 672 O O . LEU A 1 81 ? 19.934 -12.731 -0.542 1.00 59.69 81 LEU A O 1
ATOM 676 N N . THR A 1 82 ? 17.741 -12.797 -1.005 1.00 64.19 82 THR A N 1
ATOM 677 C CA . THR A 1 82 ? 17.487 -11.367 -0.798 1.00 64.19 82 THR A CA 1
ATOM 678 C C . THR A 1 82 ? 17.043 -10.971 0.611 1.00 64.19 82 THR A C 1
ATOM 680 O O . THR A 1 82 ? 16.764 -9.795 0.856 1.00 64.19 82 THR A O 1
ATOM 683 N N . ALA A 1 83 ? 16.983 -11.922 1.547 1.00 63.69 83 ALA A N 1
ATOM 684 C CA . ALA A 1 83 ? 16.634 -11.641 2.938 1.00 63.69 83 ALA A CA 1
ATOM 685 C C . ALA A 1 83 ? 17.526 -10.521 3.513 1.00 63.69 83 ALA A C 1
ATOM 687 O O . ALA A 1 83 ? 18.749 -10.572 3.401 1.00 63.69 83 ALA A O 1
ATOM 688 N N . GLY A 1 84 ? 16.904 -9.475 4.068 1.00 67.00 84 GLY A N 1
ATOM 689 C CA . GLY A 1 84 ? 17.602 -8.332 4.673 1.00 67.00 84 GLY A CA 1
ATOM 690 C C . GLY A 1 84 ? 18.256 -7.338 3.699 1.00 67.00 84 GLY A C 1
ATOM 691 O O . GLY A 1 84 ? 18.781 -6.325 4.149 1.00 67.00 84 GLY A O 1
ATOM 692 N N . ARG A 1 85 ? 18.211 -7.567 2.376 1.00 75.38 85 ARG A N 1
ATOM 693 C CA . ARG A 1 85 ? 18.864 -6.681 1.386 1.00 75.38 85 ARG A CA 1
ATOM 694 C C . ARG A 1 85 ? 18.001 -5.523 0.891 1.00 75.38 85 ARG A C 1
ATOM 696 O O . ARG A 1 85 ? 18.507 -4.646 0.198 1.00 75.38 85 ARG A O 1
ATOM 703 N N . TYR A 1 86 ? 16.716 -5.519 1.225 1.00 77.62 86 TYR A N 1
ATOM 704 C CA . TYR A 1 86 ? 15.778 -4.494 0.784 1.00 77.62 86 TYR A CA 1
ATOM 705 C C . TYR A 1 86 ? 15.264 -3.668 1.959 1.00 77.62 86 TYR A C 1
ATOM 707 O O . TYR A 1 86 ? 15.002 -4.186 3.045 1.00 77.62 86 TYR A O 1
ATOM 715 N N . ALA A 1 87 ? 15.084 -2.378 1.705 1.00 81.62 87 ALA A N 1
ATOM 716 C CA . ALA A 1 87 ? 14.473 -1.429 2.619 1.00 81.62 87 ALA A CA 1
ATOM 717 C C . ALA A 1 87 ? 13.425 -0.605 1.869 1.00 81.62 87 ALA A C 1
ATOM 719 O O . ALA A 1 87 ? 13.502 -0.446 0.649 1.00 81.62 87 ALA A O 1
ATOM 720 N N . LEU A 1 88 ? 12.445 -0.086 2.607 1.00 85.25 88 LEU A N 1
ATOM 721 C CA . LEU A 1 88 ? 11.473 0.858 2.069 1.00 85.25 88 LEU A CA 1
ATOM 722 C C . LEU A 1 88 ? 11.927 2.288 2.344 1.00 85.25 88 LEU A C 1
ATOM 724 O O . LEU A 1 88 ? 12.460 2.590 3.413 1.00 85.25 88 LEU A O 1
ATOM 728 N N . TYR A 1 89 ? 11.673 3.151 1.368 1.00 82.62 89 TYR A N 1
ATOM 729 C CA . TYR A 1 89 ? 11.915 4.582 1.444 1.00 82.62 89 TYR A CA 1
ATOM 730 C C . TYR A 1 89 ? 10.619 5.307 1.114 1.00 82.62 89 TYR A C 1
ATOM 732 O O . TYR A 1 89 ? 9.934 4.957 0.150 1.00 82.62 89 TYR A O 1
ATOM 740 N N . GLU A 1 90 ? 10.302 6.331 1.897 1.00 81.75 90 GLU A N 1
ATOM 741 C CA . GLU A 1 90 ? 9.228 7.252 1.557 1.00 81.75 90 GLU A CA 1
ATOM 742 C C . GLU A 1 90 ? 9.734 8.265 0.533 1.00 81.75 90 GLU A C 1
ATOM 744 O O . GLU A 1 90 ? 10.810 8.850 0.680 1.00 81.75 90 GLU A O 1
ATOM 749 N N . TYR A 1 91 ? 8.942 8.464 -0.515 1.00 78.19 91 TYR A N 1
ATOM 750 C CA . TYR A 1 91 ? 9.190 9.473 -1.531 1.00 78.19 91 TYR A CA 1
ATOM 751 C C . TYR A 1 91 ? 8.106 10.541 -1.442 1.00 78.19 91 TYR A C 1
ATOM 753 O O . TYR A 1 91 ? 6.917 10.218 -1.508 1.00 78.19 91 TYR A O 1
ATOM 761 N N . SER A 1 92 ? 8.512 11.806 -1.329 1.00 74.06 92 SER A N 1
ATOM 762 C CA . SER A 1 92 ? 7.582 12.929 -1.384 1.00 74.06 92 SER A CA 1
ATOM 763 C C . SER A 1 92 ? 7.699 13.667 -2.706 1.00 74.06 92 SER A C 1
ATOM 765 O O . SER A 1 92 ? 8.733 14.248 -3.029 1.00 74.06 92 SER A O 1
ATOM 767 N N . SER A 1 93 ? 6.594 13.722 -3.448 1.00 61.94 93 SER A N 1
ATOM 768 C CA . SER A 1 93 ? 6.522 14.483 -4.695 1.00 61.94 93 SER A CA 1
ATOM 769 C C . SER A 1 93 ? 6.637 15.996 -4.488 1.00 61.94 93 SER A C 1
ATOM 771 O O . SER A 1 93 ? 6.890 16.708 -5.451 1.00 61.94 93 SER A O 1
ATOM 773 N N . SER A 1 94 ? 6.425 16.503 -3.266 1.00 60.62 94 SER A N 1
ATOM 774 C CA . SER A 1 94 ? 6.528 17.939 -2.974 1.00 60.62 94 SER A CA 1
ATOM 775 C C . SER A 1 94 ? 7.970 18.427 -2.849 1.00 60.62 94 SER A C 1
ATOM 777 O O . SER A 1 94 ? 8.238 19.582 -3.163 1.00 60.62 94 SER A O 1
ATOM 779 N N . THR A 1 95 ? 8.888 17.566 -2.405 1.00 59.72 95 THR A N 1
ATOM 780 C CA . THR A 1 95 ? 10.312 17.898 -2.243 1.00 59.72 95 THR A CA 1
ATOM 781 C C . THR A 1 95 ? 11.178 17.257 -3.322 1.00 59.72 95 THR A C 1
ATOM 783 O O . THR A 1 95 ? 12.291 17.710 -3.553 1.00 59.72 95 THR A O 1
ATOM 786 N N . GLY A 1 96 ? 10.680 16.217 -4.003 1.00 58.28 96 GLY A N 1
ATOM 787 C CA . GLY A 1 96 ? 11.468 15.434 -4.956 1.00 58.28 96 GLY A CA 1
ATOM 788 C C . GLY A 1 96 ? 12.547 14.580 -4.284 1.00 58.28 96 GLY A C 1
ATOM 789 O O . GLY A 1 96 ? 13.355 13.966 -4.976 1.00 58.28 96 GLY A O 1
ATOM 790 N N . GLU A 1 97 ? 12.554 14.526 -2.951 1.00 57.44 97 GLU A N 1
ATOM 791 C CA . GLU A 1 97 ? 13.574 13.859 -2.151 1.00 57.44 97 GLU A CA 1
ATOM 792 C C . GLU A 1 97 ? 13.048 12.542 -1.572 1.00 57.44 97 GLU A C 1
ATOM 794 O O . GLU A 1 97 ? 11.878 12.406 -1.193 1.00 57.44 97 GLU A O 1
ATOM 799 N N . HIS A 1 98 ? 13.951 11.568 -1.469 1.00 61.59 98 HIS A N 1
ATOM 800 C CA . HIS A 1 98 ? 13.749 10.401 -0.622 1.00 61.59 98 HIS A CA 1
ATOM 801 C C . HIS A 1 98 ? 13.967 10.833 0.827 1.00 61.59 98 HIS A C 1
ATOM 803 O O . HIS A 1 98 ? 15.028 11.366 1.158 1.00 61.59 98 HIS A O 1
ATOM 809 N N . PHE A 1 99 ? 13.000 10.592 1.714 1.00 58.59 99 PHE A N 1
ATOM 810 C CA . PHE A 1 99 ? 13.263 10.788 3.136 1.00 58.59 99 PHE A CA 1
ATOM 811 C C . PHE A 1 99 ? 14.342 9.781 3.556 1.00 58.59 99 PHE A C 1
ATOM 813 O O . PHE A 1 99 ? 14.145 8.568 3.510 1.00 58.59 99 PHE A O 1
ATOM 820 N N . ASN A 1 100 ? 15.515 10.303 3.926 1.00 52.16 100 ASN A N 1
ATOM 821 C CA . ASN A 1 100 ? 16.786 9.576 4.061 1.00 52.16 100 ASN A CA 1
ATOM 822 C C . ASN A 1 100 ? 16.839 8.515 5.178 1.00 52.16 100 ASN A C 1
ATOM 824 O O . ASN A 1 100 ? 17.916 8.000 5.487 1.00 52.16 100 ASN A O 1
ATOM 828 N N . LYS A 1 101 ? 15.709 8.159 5.798 1.00 63.75 101 LYS A N 1
ATOM 829 C CA . LYS A 1 101 ? 15.662 7.096 6.798 1.00 63.75 101 LYS A CA 1
ATOM 830 C C . LYS A 1 101 ? 15.033 5.837 6.193 1.00 63.75 101 LYS A C 1
ATOM 832 O O . LYS A 1 101 ? 13.810 5.764 6.111 1.00 63.75 101 LYS A O 1
ATOM 837 N N . PRO A 1 102 ? 15.839 4.836 5.790 1.00 64.50 102 PRO A N 1
ATOM 838 C CA . PRO A 1 102 ? 15.293 3.551 5.378 1.00 64.50 102 PRO A CA 1
ATOM 839 C C . PRO A 1 102 ? 14.497 2.936 6.530 1.00 64.50 102 PRO A C 1
ATOM 841 O O . PRO A 1 102 ? 15.024 2.797 7.638 1.00 64.50 102 PRO A O 1
ATOM 844 N N . MET A 1 103 ? 13.264 2.510 6.257 1.00 69.19 103 MET A N 1
ATOM 845 C CA . MET A 1 103 ? 12.553 1.596 7.147 1.00 69.19 103 MET A CA 1
ATOM 846 C C . MET A 1 103 ? 13.209 0.222 7.001 1.00 69.19 103 MET A C 1
ATOM 848 O O . MET A 1 103 ? 12.926 -0.527 6.058 1.00 69.19 103 MET A O 1
ATOM 852 N N . LYS A 1 104 ? 14.168 -0.073 7.886 1.00 59.53 104 LYS A N 1
ATOM 853 C CA . LYS A 1 104 ? 14.912 -1.334 7.859 1.00 59.53 104 LYS A CA 1
ATOM 854 C C . LYS A 1 104 ? 14.060 -2.460 8.457 1.00 59.53 104 LYS A C 1
ATOM 856 O O . LYS A 1 104 ? 13.460 -2.269 9.512 1.00 59.53 104 LYS A O 1
ATOM 861 N N . PRO A 1 105 ? 14.024 -3.647 7.827 1.00 56.44 105 PRO A N 1
ATOM 862 C CA . PRO A 1 105 ? 13.261 -4.786 8.338 1.00 56.44 105 PRO A CA 1
ATOM 863 C C . PRO A 1 105 ? 13.856 -5.394 9.622 1.00 56.44 105 PRO A C 1
ATOM 865 O O . PRO A 1 105 ? 13.153 -6.110 10.334 1.00 56.44 105 PRO A O 1
ATOM 868 N N . GLU A 1 106 ? 15.126 -5.116 9.935 1.00 49.34 106 GLU A N 1
ATOM 869 C CA . GLU A 1 106 ? 15.789 -5.581 11.156 1.00 49.34 106 GLU A CA 1
ATOM 870 C C . GLU A 1 106 ? 15.523 -4.628 12.330 1.00 49.34 106 GLU A C 1
ATOM 872 O O . GLU A 1 106 ? 15.999 -3.496 12.359 1.00 49.34 106 GLU A O 1
ATOM 877 N N . GLY A 1 107 ? 14.754 -5.104 13.313 1.00 49.56 107 GLY A N 1
ATOM 878 C CA . GLY A 1 107 ? 14.563 -4.442 14.608 1.00 49.56 107 GLY A CA 1
ATOM 879 C C . GLY A 1 107 ? 13.428 -3.419 14.684 1.00 49.56 107 GLY A C 1
ATOM 880 O O . GLY A 1 107 ? 13.051 -3.033 15.790 1.00 49.56 107 GLY A O 1
ATOM 881 N N . ASP A 1 108 ? 12.833 -3.021 13.558 1.00 48.72 108 ASP A N 1
ATOM 882 C CA . ASP A 1 108 ? 11.831 -1.960 13.548 1.00 48.72 108 ASP A CA 1
ATOM 883 C C . ASP A 1 108 ? 10.398 -2.525 13.565 1.00 48.72 108 ASP A C 1
ATOM 885 O O . ASP A 1 108 ? 9.882 -3.043 12.573 1.00 48.72 108 ASP A O 1
ATOM 889 N N . ARG A 1 109 ? 9.726 -2.420 14.722 1.00 50.84 109 ARG A N 1
ATOM 890 C CA . ARG A 1 109 ? 8.267 -2.625 14.849 1.00 50.84 109 ARG A CA 1
ATOM 891 C C . ARG A 1 109 ? 7.475 -1.419 14.329 1.00 50.84 109 ARG A C 1
ATOM 893 O O . ARG A 1 109 ? 6.288 -1.310 14.628 1.00 50.84 109 ARG A O 1
ATOM 900 N N . THR A 1 110 ? 8.117 -0.506 13.600 1.00 55.00 110 THR A N 1
ATOM 901 C CA . THR A 1 110 ? 7.459 0.678 13.058 1.00 55.00 110 THR A CA 1
ATOM 902 C C . THR A 1 110 ? 6.417 0.258 12.032 1.00 55.00 110 THR A C 1
ATOM 904 O O . THR A 1 110 ? 6.701 -0.252 10.944 1.00 55.00 110 THR A O 1
ATOM 907 N N . THR A 1 111 ? 5.179 0.436 12.459 1.00 57.94 111 THR A N 1
ATOM 908 C CA . THR A 1 111 ? 3.999 0.428 11.623 1.00 57.94 111 THR A CA 1
ATOM 909 C C . THR A 1 111 ? 4.047 1.627 10.679 1.00 57.94 111 THR A C 1
ATOM 911 O O . THR A 1 111 ? 4.430 2.718 11.097 1.00 57.94 111 THR A O 1
ATOM 914 N N . ILE A 1 112 ? 3.682 1.398 9.424 1.00 57.72 112 ILE A N 1
ATOM 915 C CA . ILE A 1 112 ? 3.466 2.428 8.390 1.00 57.72 112 ILE A CA 1
ATOM 916 C C . ILE A 1 112 ? 2.179 3.219 8.619 1.00 57.72 112 ILE A C 1
ATOM 918 O O . ILE A 1 112 ? 1.178 2.611 9.065 1.00 57.72 112 ILE A O 1
#

pLDDT: mean 78.89, std 13.9, range [48.72, 95.0]

Radius of gyration: 16.0 Å; chains: 1; bounding box: 35×35×37 Å

InterPro domains:
  IPR000159 Ras-associating domain [PF00788] (36-97)
  IPR028842 Afadin [PTHR10398] (5-97)
  IPR029071 Ubiquitin-like domain superfamily [SSF54236] (36-98)

Foldseek 3Di:
DDPVVLVVVQVVQ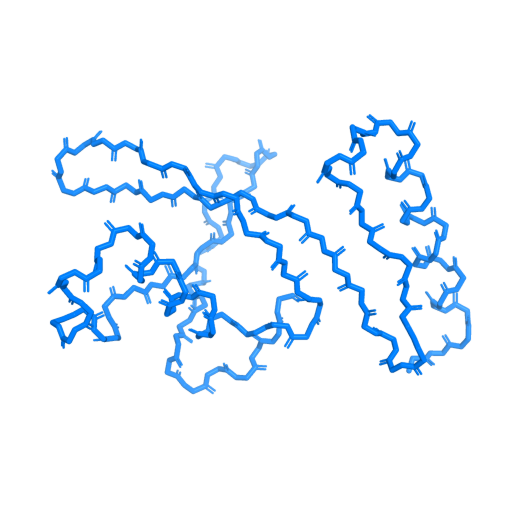CVVQVPDDPVFRWARQDPVRKIKGKDKDWDQDPVRDIDIDIDIDILQDAQLNVVLVVCCVPPVPCSVVCVQVDFDWDADPVVRDTPPDTRGNPPDSDGD

Organism: NCBI:txid100268